Protein AF-A0A962N564-F1 (afdb_monomer)

Radius of gyration: 11.9 Å; Cα contacts (8 Å, |Δi|>4): 103; chains: 1; bounding box: 27×23×36 Å

Foldseek 3Di:
DAPDDDDDDDPCFALPADQVPDDQAARVRHGDQDRQLLPPDRHAGPDRDHHDCPPPVCSPPDD

Mean predicted aligned error: 8.01 Å

Solvent-accessible surface area (backbone atoms only — not comparable to full-atom values): 4015 Å² total; per-residue (Å²): 104,58,105,53,96,51,77,78,70,52,79,88,20,45,48,60,42,53,65,93,77,54,58,63,48,32,77,73,69,46,76,49,57,37,42,37,82,69,85,83,62,62,23,22,32,52,69,62,56,66,59,72,56,84,48,75,87,51,74,84,68,70,131

Structure (mmCIF, N/CA/C/O backbone):
data_AF-A0A962N564-F1
#
_entry.id   AF-A0A962N564-F1
#
loop_
_atom_site.group_PDB
_atom_site.id
_atom_site.type_symbol
_atom_site.label_atom_id
_atom_site.label_alt_id
_atom_site.label_comp_id
_atom_site.label_asym_id
_atom_site.label_entity_id
_atom_site.label_seq_id
_atom_site.pdbx_PDB_ins_code
_atom_site.Cartn_x
_atom_site.Cartn_y
_atom_site.Cartn_z
_atom_site.occupancy
_atom_site.B_iso_or_equiv
_atom_site.auth_seq_id
_atom_site.auth_comp_id
_atom_site.auth_asym_id
_atom_site.auth_atom_id
_atom_site.pdbx_PDB_model_num
ATOM 1 N N . GLY A 1 1 ? 4.323 -8.170 5.404 1.00 47.56 1 GLY A N 1
ATOM 2 C CA . GLY A 1 1 ? 4.580 -9.608 5.598 1.00 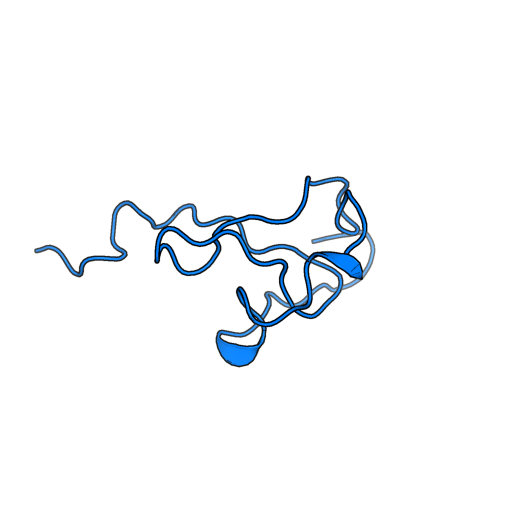47.56 1 GLY A CA 1
ATOM 3 C C . GLY A 1 1 ? 4.821 -10.239 4.246 1.00 47.56 1 GLY A C 1
ATOM 4 O O . GLY A 1 1 ? 4.136 -9.833 3.329 1.00 47.56 1 GLY A O 1
ATOM 5 N N . GLY A 1 2 ? 5.779 -11.162 4.157 1.00 54.56 2 GLY A N 1
ATOM 6 C CA . GLY A 1 2 ? 6.301 -11.856 2.970 1.00 54.56 2 GLY A CA 1
ATOM 7 C C . GLY A 1 2 ? 7.618 -12.560 3.370 1.00 54.56 2 GLY A C 1
ATOM 8 O O . GLY A 1 2 ? 8.061 -12.367 4.506 1.00 54.56 2 GLY A O 1
ATOM 9 N N . PRO A 1 3 ? 8.283 -13.358 2.510 1.00 62.38 3 PRO A N 1
ATOM 10 C CA . PRO A 1 3 ? 9.581 -13.974 2.840 1.00 62.38 3 PRO A CA 1
ATOM 11 C C . PRO A 1 3 ? 10.714 -12.943 3.020 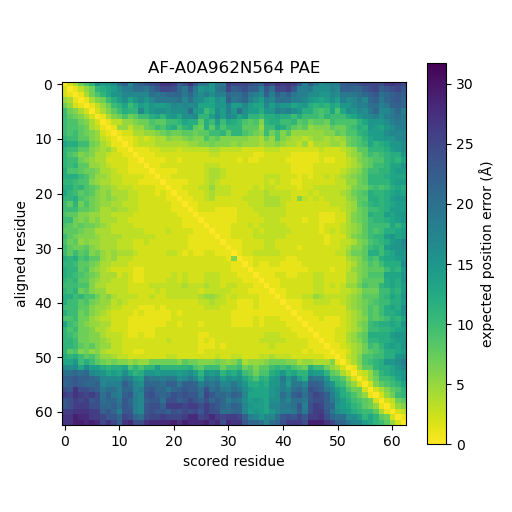1.00 62.38 3 PRO A C 1
ATOM 13 O O . PRO A 1 3 ? 11.813 -13.288 3.448 1.00 62.38 3 PRO A O 1
ATOM 16 N N . THR A 1 4 ? 10.448 -11.677 2.697 1.00 57.97 4 THR A N 1
ATOM 17 C CA . THR A 1 4 ? 11.319 -10.526 2.923 1.00 57.97 4 THR A CA 1
ATOM 18 C C . THR A 1 4 ? 10.708 -9.596 3.971 1.00 57.97 4 THR A C 1
ATOM 20 O O . THR A 1 4 ? 9.484 -9.483 4.096 1.00 57.97 4 THR A O 1
ATOM 23 N N . GLN A 1 5 ? 11.564 -8.909 4.735 1.00 62.12 5 GLN A N 1
ATOM 24 C CA . GLN A 1 5 ? 11.126 -7.908 5.705 1.00 62.12 5 GLN A CA 1
ATOM 25 C C . GLN A 1 5 ? 10.285 -6.849 4.989 1.00 62.12 5 GLN A C 1
ATOM 27 O O . GLN A 1 5 ? 10.771 -6.120 4.129 1.00 62.12 5 GLN A O 1
ATOM 32 N N . THR A 1 6 ? 9.001 -6.804 5.321 1.00 61.59 6 THR A N 1
ATOM 33 C CA . THR A 1 6 ? 8.052 -5.852 4.750 1.00 61.59 6 THR A CA 1
ATOM 34 C C . THR A 1 6 ? 7.633 -4.919 5.863 1.00 61.59 6 THR A C 1
ATOM 36 O O . THR A 1 6 ? 7.020 -5.357 6.837 1.00 61.59 6 THR A O 1
ATOM 39 N N . HIS A 1 7 ? 7.998 -3.650 5.730 1.00 68.00 7 HIS A N 1
ATOM 40 C CA . HIS A 1 7 ? 7.455 -2.605 6.584 1.00 68.00 7 HIS A CA 1
ATOM 41 C C . HIS A 1 7 ? 5.984 -2.396 6.237 1.00 68.00 7 HIS A C 1
ATOM 43 O O . HIS A 1 7 ? 5.596 -2.542 5.075 1.00 68.00 7 HIS A O 1
ATOM 49 N N . LEU A 1 8 ? 5.173 -2.088 7.249 1.00 66.81 8 LEU A N 1
ATOM 50 C CA . LEU A 1 8 ? 3.845 -1.556 6.985 1.00 66.81 8 LEU A CA 1
ATOM 51 C C . LEU A 1 8 ? 3.986 -0.259 6.169 1.00 66.81 8 LEU A C 1
ATOM 53 O O . LEU A 1 8 ? 4.920 0.510 6.437 1.00 66.81 8 LEU A O 1
ATOM 57 N N . PRO A 1 9 ? 3.092 -0.017 5.195 1.00 69.69 9 PRO A N 1
ATOM 58 C CA . PRO A 1 9 ? 2.962 1.291 4.574 1.00 69.69 9 PRO A CA 1
ATOM 59 C C . PRO A 1 9 ? 2.789 2.357 5.662 1.00 69.69 9 PRO A C 1
ATOM 61 O O . PRO A 1 9 ? 2.053 2.168 6.628 1.00 69.69 9 PRO A O 1
ATOM 64 N N . GLY A 1 10 ? 3.521 3.463 5.539 1.00 77.25 10 GLY A N 1
ATOM 65 C CA . GLY A 1 10 ? 3.226 4.648 6.341 1.00 77.25 10 GLY A CA 1
ATOM 66 C C . GLY A 1 10 ? 1.957 5.339 5.826 1.00 77.25 10 GLY A C 1
ATOM 67 O O . GLY A 1 10 ? 1.538 5.061 4.706 1.00 77.25 10 GLY A O 1
ATOM 68 N N . PRO A 1 11 ? 1.395 6.306 6.566 1.00 77.19 11 PRO A N 1
ATOM 69 C CA . PRO A 1 11 ? 0.154 6.990 6.182 1.00 77.19 11 PRO A CA 1
ATOM 70 C C . PRO A 1 11 ? 0.227 7.676 4.808 1.00 77.19 11 PRO A C 1
ATOM 72 O O . PRO A 1 11 ? -0.741 7.683 4.068 1.00 77.19 11 PRO A O 1
ATOM 75 N N . ASN A 1 12 ? 1.400 8.176 4.403 1.00 85.38 12 ASN A N 1
ATOM 76 C CA . ASN A 1 12 ? 1.590 8.783 3.074 1.00 85.38 12 ASN A CA 1
ATOM 77 C C . ASN A 1 12 ? 1.633 7.762 1.919 1.00 85.38 12 ASN A C 1
ATOM 79 O O . ASN A 1 12 ? 1.791 8.152 0.765 1.00 85.38 12 ASN A O 1
ATOM 83 N N . ALA A 1 13 ? 1.626 6.467 2.231 1.00 89.31 13 ALA A N 1
ATOM 84 C CA . ALA A 1 13 ? 1.594 5.393 1.251 1.00 89.31 13 ALA A CA 1
ATOM 85 C C . ALA A 1 13 ? 0.208 4.750 1.149 1.00 89.31 13 ALA A C 1
ATOM 87 O O . ALA A 1 13 ? -0.069 4.173 0.103 1.00 89.31 13 ALA A O 1
ATOM 88 N N . ILE A 1 14 ? -0.629 4.865 2.184 1.00 90.38 14 ILE A N 1
ATOM 89 C CA . ILE A 1 14 ? -1.988 4.314 2.197 1.00 90.38 14 ILE A CA 1
ATOM 90 C C . ILE A 1 14 ? -2.862 5.112 1.230 1.00 90.38 14 ILE A C 1
ATOM 92 O O . ILE A 1 14 ? -2.806 6.335 1.287 1.00 90.38 14 ILE A O 1
ATOM 96 N N . ASP A 1 15 ? -3.581 4.457 0.321 1.00 92.44 15 ASP A N 1
ATOM 97 C CA . ASP A 1 15 ? -4.551 5.076 -0.606 1.00 92.44 15 ASP A CA 1
ATOM 98 C C . ASP A 1 15 ? -3.999 6.222 -1.491 1.00 92.44 15 ASP A C 1
ATOM 100 O O . ASP A 1 15 ? -4.722 7.052 -2.041 1.00 92.44 15 ASP A O 1
ATOM 104 N N . HIS A 1 16 ? -2.677 6.254 -1.700 1.00 92.94 16 HIS A N 1
ATOM 105 C CA . HIS A 1 16 ? -1.986 7.292 -2.484 1.00 92.94 16 HIS A CA 1
ATOM 106 C C . HIS A 1 16 ? -1.410 6.788 -3.823 1.00 92.94 16 HIS A C 1
ATOM 108 O O . HIS A 1 16 ? -0.618 7.481 -4.474 1.00 92.94 16 HIS A O 1
ATOM 114 N N . GLY A 1 17 ? -1.754 5.568 -4.240 1.00 92.69 17 GLY A N 1
ATOM 115 C CA . GLY A 1 17 ? -1.335 4.984 -5.511 1.00 92.69 17 GLY A CA 1
ATOM 116 C C . GLY A 1 17 ? -2.177 5.424 -6.711 1.00 92.69 17 GLY A C 1
ATOM 117 O O . GLY A 1 17 ? -2.922 6.401 -6.690 1.00 92.69 17 GLY A O 1
ATOM 118 N N . VAL A 1 18 ? -2.026 4.691 -7.817 1.00 94.94 18 VAL A N 1
ATOM 119 C CA . VAL A 1 18 ? -2.776 4.919 -9.060 1.00 94.94 18 VAL A CA 1
ATOM 120 C C . VAL A 1 18 ? -3.432 3.607 -9.473 1.00 94.94 18 VAL A C 1
ATOM 122 O O . VAL A 1 18 ? -2.756 2.721 -9.993 1.00 94.94 18 VAL A O 1
ATOM 125 N N . ASN A 1 19 ? -4.752 3.495 -9.294 1.00 93.94 19 ASN A N 1
ATOM 126 C CA . ASN A 1 19 ? -5.502 2.244 -9.495 1.00 93.94 19 ASN A CA 1
ATOM 127 C C . ASN A 1 19 ? -5.280 1.592 -10.867 1.00 93.94 19 ASN A C 1
ATOM 129 O O . ASN A 1 19 ? -5.201 0.373 -10.964 1.00 93.94 19 ASN A O 1
ATOM 133 N N . SER A 1 20 ? -5.120 2.382 -11.932 1.00 95.06 20 SER A N 1
ATOM 134 C CA . SER A 1 20 ? -4.869 1.855 -13.282 1.00 95.06 20 SER A CA 1
ATOM 135 C C . SER A 1 20 ? -3.473 1.251 -13.477 1.00 95.06 20 SER A C 1
ATOM 137 O O . SER A 1 20 ? -3.259 0.520 -14.442 1.00 95.06 20 SER A O 1
ATOM 139 N N . ALA A 1 21 ? -2.527 1.565 -12.592 1.00 92.31 21 ALA A N 1
ATOM 140 C CA . ALA A 1 21 ? -1.166 1.035 -12.597 1.00 92.31 21 ALA A CA 1
ATOM 141 C C . ALA A 1 21 ? -0.963 -0.080 -11.559 1.00 92.31 21 ALA A C 1
ATOM 143 O O . ALA A 1 21 ? 0.105 -0.695 -11.523 1.00 92.31 21 ALA A O 1
ATOM 144 N N . CYS A 1 2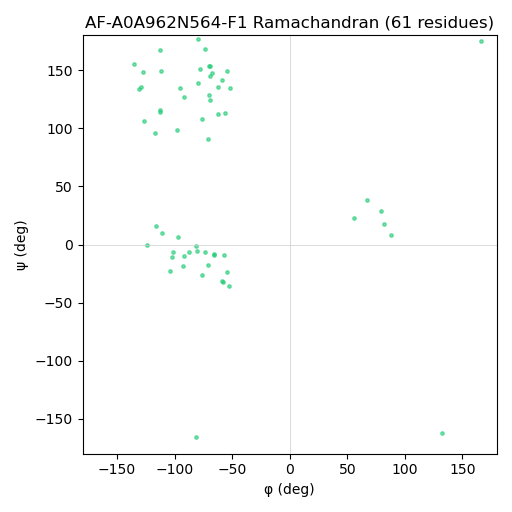2 ? -1.961 -0.332 -10.714 1.00 92.19 22 CYS A N 1
ATOM 145 C CA . CYS A 1 22 ? -1.869 -1.324 -9.661 1.00 92.19 22 CYS A CA 1
ATOM 146 C C . CYS A 1 22 ? -2.096 -2.732 -10.197 1.00 92.19 22 CYS A C 1
ATOM 148 O O . CYS A 1 22 ? -2.937 -2.983 -11.061 1.00 92.19 22 CYS A O 1
ATOM 150 N N . LEU A 1 23 ? -1.282 -3.655 -9.690 1.00 93.56 23 LEU A N 1
ATOM 151 C CA . LEU A 1 23 ? -1.480 -5.073 -9.937 1.00 93.56 23 LEU A CA 1
ATOM 152 C C . LEU A 1 23 ? -2.731 -5.548 -9.183 1.00 93.56 23 LEU A C 1
ATOM 154 O O . LEU A 1 23 ? -3.059 -4.954 -8.154 1.00 93.56 23 LEU A O 1
ATOM 158 N N . PRO A 1 24 ? -3.395 -6.619 -9.657 1.00 95.06 24 PRO A N 1
ATOM 159 C CA . PRO A 1 24 ? -4.573 -7.168 -8.987 1.00 95.06 24 PRO A CA 1
ATOM 160 C C . PRO A 1 24 ? -4.297 -7.608 -7.548 1.00 95.06 24 PRO A C 1
ATOM 162 O O . PRO A 1 24 ? -5.175 -7.487 -6.705 1.00 95.06 24 PRO A O 1
ATOM 165 N N . ASP A 1 25 ? -3.071 -8.063 -7.277 1.00 94.25 25 ASP A N 1
ATOM 166 C CA . ASP A 1 25 ? -2.658 -8.620 -5.994 1.00 94.25 25 ASP A CA 1
ATOM 167 C C . ASP A 1 25 ? -1.389 -7.935 -5.467 1.00 94.25 25 ASP A C 1
ATOM 169 O O . ASP A 1 25 ? -0.501 -7.530 -6.228 1.00 94.25 25 ASP A O 1
ATOM 173 N N . ASP A 1 26 ? -1.267 -7.836 -4.145 1.00 91.81 26 ASP A N 1
ATOM 174 C CA . ASP A 1 26 ? -0.028 -7.452 -3.472 1.00 91.81 26 ASP A CA 1
ATOM 175 C C . ASP A 1 26 ? 0.958 -8.640 -3.371 1.00 91.81 26 ASP A C 1
ATOM 177 O O . ASP A 1 26 ? 0.649 -9.769 -3.753 1.00 91.81 26 ASP A O 1
ATOM 181 N N . GLN A 1 27 ? 2.169 -8.441 -2.830 1.00 90.19 27 GLN A N 1
ATOM 182 C CA . GLN A 1 27 ? 3.146 -9.546 -2.765 1.00 90.19 27 GLN A CA 1
ATOM 183 C C . GLN A 1 27 ? 2.749 -10.729 -1.839 1.00 90.19 27 GLN A C 1
ATOM 185 O O . GLN A 1 27 ? 3.451 -11.741 -1.829 1.00 90.19 27 GLN A O 1
ATOM 190 N N . ARG A 1 28 ? 1.672 -10.602 -1.041 1.00 88.56 28 ARG A N 1
ATOM 191 C CA . ARG A 1 28 ? 1.101 -11.660 -0.185 1.00 88.56 28 ARG A CA 1
ATOM 192 C C . ARG A 1 28 ? 0.017 -12.436 -0.929 1.00 88.56 28 ARG A C 1
ATOM 194 O O . ARG A 1 28 ? -0.428 -13.453 -0.403 1.00 88.56 28 ARG A O 1
ATOM 201 N N . GLY A 1 29 ? -0.403 -11.968 -2.106 1.00 90.38 29 GLY A N 1
ATOM 202 C CA . GLY A 1 29 ? -1.570 -12.482 -2.815 1.00 90.38 29 GLY A CA 1
ATOM 203 C C . GLY A 1 29 ? -2.888 -11.942 -2.261 1.00 90.38 29 GLY A C 1
ATOM 204 O O . GLY A 1 29 ? -3.874 -12.670 -2.268 1.00 90.38 29 GLY A O 1
ATOM 205 N N . LEU A 1 30 ? -2.897 -10.728 -1.694 1.00 89.75 30 LEU A N 1
ATOM 206 C CA . LEU A 1 30 ? -4.135 -10.046 -1.313 1.00 89.75 30 LEU A CA 1
ATOM 207 C C . LEU A 1 30 ? -4.586 -9.097 -2.423 1.00 89.75 30 LEU A C 1
ATOM 209 O O . LEU A 1 30 ? -3.776 -8.299 -2.892 1.00 89.75 30 LEU A O 1
ATOM 213 N N . ASP A 1 31 ? -5.879 -9.137 -2.744 1.00 93.44 31 ASP A N 1
ATOM 214 C CA . ASP A 1 31 ? -6.508 -8.263 -3.738 1.00 93.44 31 ASP A CA 1
ATOM 215 C C . ASP A 1 31 ? -6.272 -6.765 -3.464 1.00 93.44 31 ASP A C 1
ATOM 217 O O . ASP A 1 31 ? -6.204 -6.329 -2.307 1.00 93.44 31 ASP A O 1
ATOM 221 N N . ARG A 1 32 ? -6.221 -5.982 -4.547 1.00 92.81 32 ARG A N 1
ATOM 222 C CA . ARG A 1 32 ? -6.099 -4.515 -4.597 1.00 92.81 32 ARG A CA 1
ATOM 223 C C . ARG A 1 32 ? -7.095 -3.938 -5.627 1.00 92.81 32 ARG A C 1
ATOM 225 O O . ARG A 1 32 ? -7.412 -4.633 -6.596 1.00 92.81 32 ARG A O 1
ATOM 232 N N . PRO A 1 33 ? -7.534 -2.669 -5.522 1.00 94.31 33 PRO A N 1
ATOM 233 C CA . PRO A 1 33 ? -7.319 -1.739 -4.417 1.00 94.31 33 PRO A CA 1
ATOM 234 C C . PRO A 1 33 ? -8.249 -2.022 -3.229 1.00 94.31 33 PRO A C 1
ATOM 236 O O . PRO A 1 33 ? -9.369 -2.511 -3.408 1.00 94.31 33 PRO A O 1
ATOM 239 N N . LYS A 1 34 ? -7.793 -1.686 -2.026 1.00 91.44 34 LYS A N 1
ATOM 240 C CA . LYS A 1 34 ? -8.599 -1.624 -0.804 1.00 91.44 34 LYS A CA 1
ATOM 241 C C . LYS A 1 34 ? -8.707 -0.179 -0.335 1.00 91.44 34 LYS A C 1
ATOM 243 O O . LYS A 1 34 ? -8.074 0.697 -0.895 1.00 91.44 34 LYS A O 1
ATOM 248 N N . ASP A 1 35 ? -9.614 0.044 0.599 1.00 90.00 35 ASP A N 1
ATOM 249 C CA . ASP A 1 35 ? -9.774 1.313 1.301 1.00 90.00 35 ASP A CA 1
ATOM 250 C C . ASP A 1 35 ? -9.023 1.151 2.623 1.00 90.00 35 ASP A C 1
ATOM 252 O O . ASP A 1 35 ? -9.464 0.396 3.498 1.00 90.00 35 ASP A O 1
ATOM 256 N N . GLY A 1 36 ? -7.796 1.662 2.661 1.00 87.50 36 GLY A N 1
ATOM 257 C CA . GLY A 1 36 ? -6.865 1.487 3.766 1.00 87.50 36 GLY A CA 1
ATOM 258 C C . GLY A 1 36 ? -6.924 2.611 4.801 1.00 87.50 36 GLY A C 1
ATOM 259 O O . GLY A 1 36 ? -6.426 2.403 5.911 1.00 87.50 36 GLY A O 1
ATOM 260 N N . ASP A 1 37 ? -7.485 3.774 4.452 1.00 86.38 37 ASP A N 1
ATOM 261 C CA . ASP A 1 37 ? -7.695 4.917 5.348 1.00 86.38 37 ASP A CA 1
ATOM 262 C C . ASP A 1 37 ? -9.146 5.078 5.844 1.00 86.38 37 ASP A C 1
ATOM 264 O O . ASP A 1 37 ? -9.391 5.833 6.794 1.00 86.38 37 ASP A O 1
ATOM 268 N N . GLY A 1 38 ? -10.081 4.329 5.254 1.00 86.94 38 GLY A N 1
ATOM 269 C CA . GLY A 1 38 ? -11.469 4.235 5.683 1.00 86.94 38 GLY A CA 1
ATOM 270 C C . GLY A 1 38 ? -12.353 5.386 5.196 1.00 86.94 38 GLY A C 1
ATOM 271 O O . GLY A 1 38 ? -13.435 5.599 5.761 1.00 86.94 38 GLY A O 1
ATOM 272 N N . ASP A 1 39 ? -11.936 6.154 4.185 1.00 87.94 39 ASP A N 1
ATOM 273 C CA . ASP A 1 39 ? -12.696 7.291 3.649 1.00 87.94 39 ASP A CA 1
ATOM 274 C C . ASP A 1 39 ? -13.826 6.895 2.668 1.00 87.94 39 ASP A C 1
ATOM 276 O O . ASP A 1 39 ? -14.649 7.734 2.265 1.00 87.94 39 ASP A O 1
ATOM 280 N N . GLY A 1 40 ? -13.925 5.608 2.323 1.00 89.44 40 GLY A N 1
ATOM 281 C CA . GLY A 1 40 ? -14.900 5.056 1.388 1.00 89.44 40 GLY A CA 1
ATOM 282 C C . GLY A 1 40 ? -14.458 5.084 -0.079 1.00 89.44 40 GLY A C 1
ATOM 283 O O . GLY A 1 40 ? -15.290 4.805 -0.955 1.00 89.44 40 GLY A O 1
ATOM 284 N N . GLN A 1 41 ? -13.204 5.436 -0.381 1.00 91.25 41 GLN A N 1
ATOM 285 C CA . GLN A 1 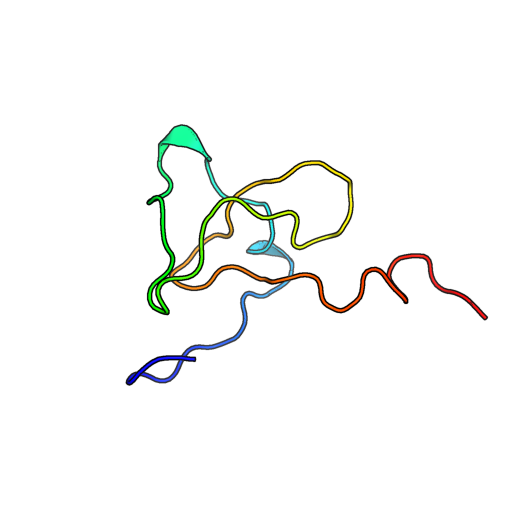41 ? -12.614 5.455 -1.721 1.00 91.25 41 GLN A CA 1
ATOM 286 C C . GLN A 1 41 ? -11.446 4.465 -1.828 1.00 91.25 41 GLN A C 1
ATOM 288 O O . GLN A 1 41 ? -10.300 4.823 -1.587 1.00 91.25 41 GLN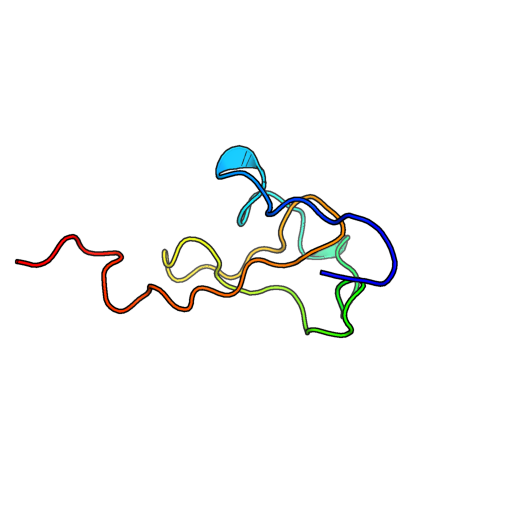 A O 1
ATOM 293 N N . PRO A 1 42 ? -11.686 3.237 -2.328 1.00 92.06 42 PRO A N 1
ATOM 294 C CA . PRO A 1 42 ? -10.611 2.270 -2.511 1.00 92.06 42 PRO A CA 1
ATOM 295 C C . PRO A 1 42 ? -9.556 2.768 -3.512 1.00 92.06 42 PRO A C 1
ATOM 297 O O . PRO A 1 42 ? -9.810 2.857 -4.727 1.00 92.06 42 PRO A O 1
ATOM 300 N N . VAL A 1 43 ? -8.350 3.043 -3.023 1.00 94.62 43 VAL A N 1
ATOM 301 C CA . VAL A 1 43 ? -7.179 3.399 -3.827 1.00 94.62 43 VAL A CA 1
ATOM 302 C C . VAL A 1 43 ? -6.026 2.505 -3.410 1.00 94.62 43 VAL A C 1
ATOM 304 O O . VAL A 1 43 ? -5.793 2.274 -2.246 1.00 94.62 43 VAL A O 1
ATOM 307 N N . CYS A 1 44 ? -5.271 1.965 -4.358 1.00 94.38 44 CYS A N 1
ATOM 308 C CA . CYS A 1 44 ? -4.173 1.085 -3.978 1.00 94.38 44 CYS A CA 1
ATOM 309 C C . CYS A 1 44 ? -3.047 1.834 -3.254 1.00 94.38 44 CYS A C 1
ATOM 311 O O . CYS A 1 44 ? -2.691 2.957 -3.618 1.00 94.38 44 CYS A O 1
ATOM 313 N N . ASP A 1 45 ? -2.380 1.153 -2.328 1.00 93.50 45 ASP A N 1
ATOM 314 C CA . ASP A 1 45 ? -1.225 1.704 -1.626 1.00 93.50 45 ASP A CA 1
ATOM 315 C C . ASP A 1 45 ? 0.013 1.880 -2.519 1.00 93.50 45 ASP A C 1
ATOM 317 O O . ASP A 1 45 ? 0.303 1.121 -3.454 1.00 93.50 45 ASP A O 1
ATOM 321 N N . VAL A 1 46 ? 0.876 2.819 -2.155 1.00 91.81 46 VAL A N 1
ATOM 322 C CA . VAL A 1 46 ? 2.220 2.899 -2.721 1.00 91.81 46 VAL A CA 1
ATOM 323 C C . VAL A 1 46 ? 3.107 1.825 -2.090 1.00 91.81 46 VAL A C 1
ATOM 325 O O . VAL A 1 46 ? 3.566 1.943 -0.955 1.00 91.81 46 VAL A O 1
ATOM 328 N N . GLY A 1 47 ? 3.427 0.791 -2.866 1.00 89.00 47 GLY A N 1
ATOM 329 C CA . GLY A 1 47 ? 4.395 -0.234 -2.480 1.00 89.00 47 GLY A CA 1
ATOM 330 C C . GLY A 1 47 ? 3.905 -1.660 -2.706 1.00 89.00 47 GLY A C 1
ATOM 331 O O . GLY A 1 47 ? 2.994 -1.925 -3.488 1.00 89.00 47 GLY A O 1
ATOM 332 N N . ALA A 1 48 ? 4.572 -2.605 -2.044 1.00 88.75 48 ALA A N 1
ATOM 333 C CA . ALA A 1 48 ? 4.392 -4.041 -2.276 1.00 88.75 48 ALA A CA 1
ATOM 334 C C . ALA A 1 48 ? 3.265 -4.682 -1.438 1.00 88.75 48 ALA A C 1
ATOM 336 O O . ALA A 1 48 ? 2.979 -5.870 -1.589 1.00 88.75 48 ALA A O 1
ATOM 337 N N . VAL A 1 49 ? 2.676 -3.928 -0.514 1.00 89.31 49 VAL A N 1
ATOM 338 C CA . VAL A 1 49 ? 1.729 -4.387 0.507 1.00 89.31 49 VAL A CA 1
ATOM 339 C C . VAL A 1 49 ? 0.542 -3.444 0.472 1.00 89.31 49 VAL A C 1
ATOM 341 O O . VAL A 1 49 ? 0.764 -2.240 0.473 1.00 89.31 49 VAL A O 1
ATOM 344 N N . GLU A 1 50 ? -0.662 -4.006 0.477 1.00 91.31 50 GLU A N 1
ATOM 345 C CA . GLU A 1 50 ? -1.900 -3.254 0.690 1.00 91.31 50 GLU A CA 1
ATOM 346 C C . GLU A 1 50 ? -2.267 -3.243 2.183 1.00 91.31 50 GLU A C 1
ATOM 348 O O . GLU A 1 50 ? -2.322 -4.301 2.831 1.00 91.31 50 GLU A O 1
ATOM 353 N N . ALA A 1 51 ? -2.496 -2.068 2.752 1.00 88.56 51 ALA A N 1
ATOM 354 C CA . ALA A 1 51 ? -3.125 -1.910 4.045 1.00 88.56 51 ALA A CA 1
ATOM 355 C C . ALA A 1 51 ? -4.543 -2.484 3.968 1.00 88.56 51 ALA A C 1
ATOM 357 O O . ALA A 1 51 ? -5.272 -2.341 2.993 1.00 88.56 51 ALA A O 1
ATOM 358 N N . ILE A 1 52 ? -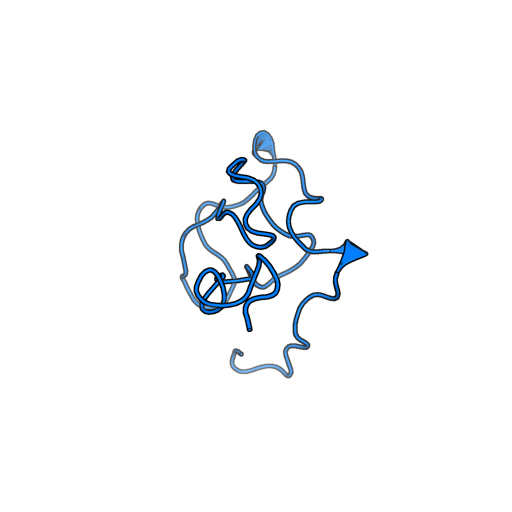4.897 -3.246 4.991 1.00 78.69 52 ILE A N 1
ATOM 359 C CA . ILE A 1 52 ? -6.251 -3.747 5.178 1.00 78.69 52 ILE A CA 1
ATOM 360 C C . ILE A 1 52 ? -6.720 -3.025 6.414 1.00 78.69 52 ILE A C 1
ATOM 362 O O . ILE A 1 52 ? -6.109 -3.211 7.470 1.00 78.69 52 ILE A O 1
ATOM 366 N N . ASP A 1 53 ? -7.737 -2.189 6.259 1.00 68.75 53 ASP A N 1
ATOM 367 C CA . ASP A 1 53 ? -8.312 -1.490 7.387 1.00 68.75 53 ASP A CA 1
ATOM 368 C C . ASP A 1 53 ? -9.083 -2.501 8.253 1.00 68.75 53 ASP A C 1
ATOM 370 O O . ASP A 1 53 ? -10.241 -2.838 8.004 1.00 68.75 53 ASP A O 1
ATOM 374 N N . ASP A 1 54 ? -8.386 -3.082 9.232 1.00 58.47 54 ASP A N 1
ATOM 375 C CA . ASP A 1 54 ? -8.999 -3.857 10.320 1.00 58.47 54 ASP A CA 1
ATOM 376 C C . ASP A 1 54 ? -9.536 -2.911 11.413 1.00 58.47 54 ASP A C 1
ATOM 378 O O . ASP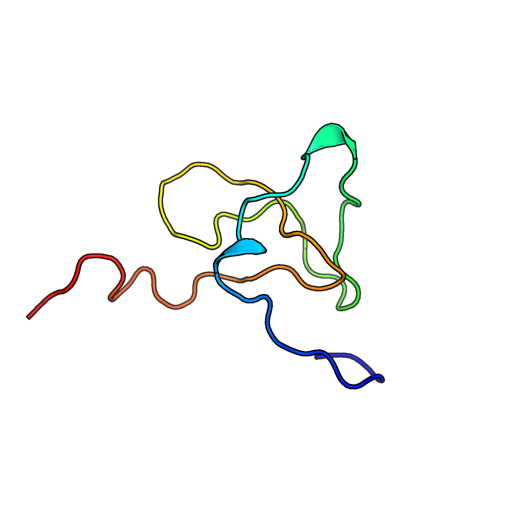 A 1 54 ? -10.106 -3.360 12.406 1.00 58.47 54 ASP A O 1
ATOM 382 N N . ASP A 1 55 ? -9.347 -1.593 11.237 1.00 55.59 55 ASP A N 1
ATOM 383 C CA . ASP A 1 55 ? -9.559 -0.565 12.252 1.00 55.59 55 ASP A CA 1
ATOM 384 C C . ASP A 1 55 ? -10.676 0.440 11.908 1.00 55.59 55 ASP A C 1
ATOM 386 O O . ASP A 1 55 ? -10.870 1.442 12.597 1.00 55.59 55 ASP A O 1
ATOM 390 N N . THR A 1 56 ? -11.543 0.115 10.940 1.00 54.09 56 THR A N 1
ATOM 391 C CA . THR A 1 56 ? -12.843 0.808 10.758 1.00 54.09 56 THR A CA 1
ATOM 392 C C . THR A 1 56 ? -13.743 0.755 12.009 1.00 54.09 56 THR A C 1
ATOM 394 O O . THR A 1 56 ? -14.762 1.444 12.080 1.00 54.09 56 THR A O 1
ATOM 397 N N . ILE A 1 57 ? -13.379 -0.034 13.029 1.00 56.72 57 ILE A N 1
ATOM 398 C CA . ILE A 1 57 ? -14.026 -0.036 14.348 1.00 56.72 57 ILE A CA 1
ATOM 399 C C . ILE A 1 57 ? -13.605 1.189 15.189 1.00 56.72 57 ILE A C 1
ATOM 401 O O . ILE A 1 57 ? -14.408 1.636 16.009 1.00 56.72 57 ILE A O 1
ATOM 405 N N . PHE A 1 58 ? -12.422 1.784 14.970 1.00 57.81 58 PHE A N 1
ATOM 406 C CA . PHE A 1 58 ? -11.946 2.966 15.711 1.00 57.81 5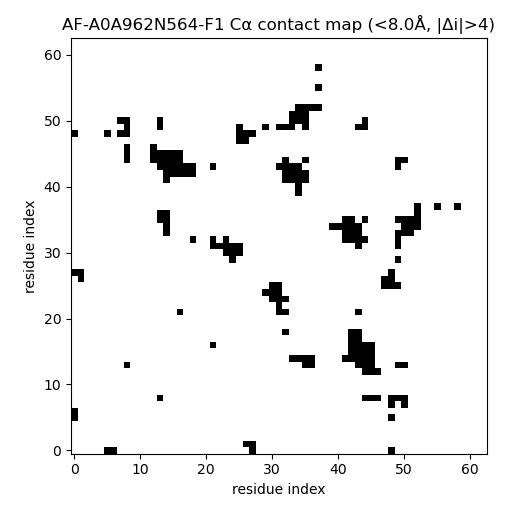8 PHE A CA 1
ATOM 407 C C . PHE A 1 58 ? -11.571 4.182 14.837 1.00 57.81 58 PHE A C 1
ATOM 409 O O . PHE A 1 58 ? -11.261 5.238 15.395 1.00 57.81 58 PHE A O 1
ATOM 416 N N . ALA A 1 59 ? -11.681 4.103 13.503 1.00 53.19 59 ALA A N 1
ATOM 417 C CA . ALA A 1 59 ? -11.360 5.192 12.563 1.00 53.19 59 ALA A CA 1
ATOM 418 C C . ALA A 1 59 ? -12.091 6.527 12.847 1.00 53.19 59 ALA A C 1
ATOM 420 O O . ALA A 1 59 ? -11.596 7.605 12.517 1.00 53.19 59 ALA A O 1
ATOM 421 N N . ASN A 1 60 ? -13.241 6.489 13.526 1.00 53.50 60 ASN A N 1
ATOM 422 C CA . ASN A 1 60 ? -14.041 7.670 13.863 1.00 53.50 60 ASN A CA 1
ATOM 423 C C . ASN A 1 60 ? -13.799 8.209 15.287 1.00 53.50 60 ASN A C 1
ATOM 425 O O . ASN A 1 60 ? -14.520 9.110 15.716 1.00 53.50 60 ASN A O 1
ATOM 429 N N . GLY A 1 61 ? -12.825 7.683 16.035 1.00 52.47 61 GLY A N 1
ATOM 430 C CA . GLY A 1 61 ? -12.436 8.245 17.332 1.00 52.47 61 GLY A CA 1
ATOM 431 C C . GLY A 1 61 ? -13.484 8.143 18.450 1.00 52.47 61 GLY A C 1
ATOM 432 O O . GLY A 1 61 ? -13.612 9.075 19.239 1.00 52.47 61 GLY A O 1
ATOM 433 N N . TYR A 1 62 ? -14.221 7.037 18.544 1.00 54.66 62 TYR A N 1
ATOM 434 C CA . TYR A 1 62 ? -15.054 6.730 19.719 1.00 54.66 62 TYR A CA 1
ATOM 435 C C . TYR A 1 62 ? -14.118 6.412 20.918 1.00 54.66 62 TYR A C 1
ATOM 437 O O . TYR A 1 62 ? -13.154 5.667 20.748 1.00 54.66 62 TYR A O 1
ATOM 445 N N . GLU A 1 63 ? -14.178 7.054 22.095 1.00 49.84 63 GLU A N 1
ATOM 446 C CA . GLU A 1 63 ? -15.233 6.913 23.129 1.00 49.84 63 GLU A CA 1
ATOM 447 C C . GLU A 1 63 ? -15.877 5.520 23.171 1.00 49.84 63 GLU A C 1
A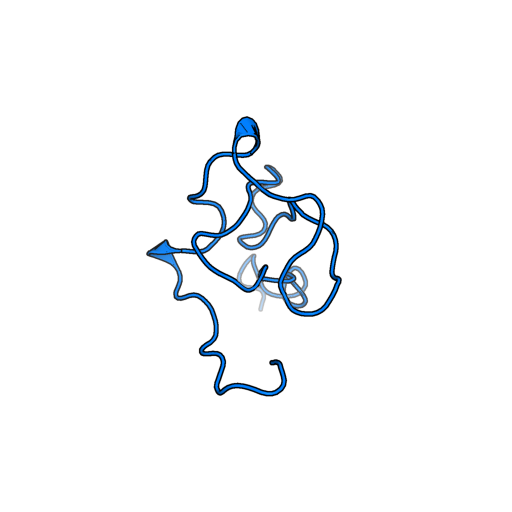TOM 449 O O . GLU A 1 63 ? -16.624 5.172 22.234 1.00 49.84 63 GLU A O 1
#

pLDDT: mean 80.14, std 15.7, range [47.56, 95.06]

Secondary structure (DSSP, 8-state):
--SS--PPPPTTTTT-S-GGG--SB-TTS-BS---SSSSS-----SSS-------TTTTT---

Sequence (63 aa):
GGPTQTHLPGPNAIDHGVNSACLPDDQRGLDRPKDGDGDGQPVCDVGAVEAIDDDTIFANGYE